Protein AF-A0A0S3TWH4-F1 (afdb_monomer_lite)

Radius of gyration: 10.2 Å; chains: 1; bounding box: 26×19×31 Å

Sequence (55 aa):
MDYGCSLAEAAKRLRVDQATVLIAMQRGAIRTQYQNGRPVLTSSALAEYKLRSSR

Secondary structure (DSSP, 8-state):
---EE-HHHHHHHHTS-HHHHHHHHHTT-S-EEEETTEEEEEHHHHHHHHHHHT-

Foldseek 3Di:
DFDWDALVVLCVVLVHDSVVSVVCVVVVLFDWDADPNGTTGTPVSSVVSSVVVVD

Structure (mmCIF, N/CA/C/O backbone):
data_AF-A0A0S3TWH4-F1
#
_entry.id   AF-A0A0S3TW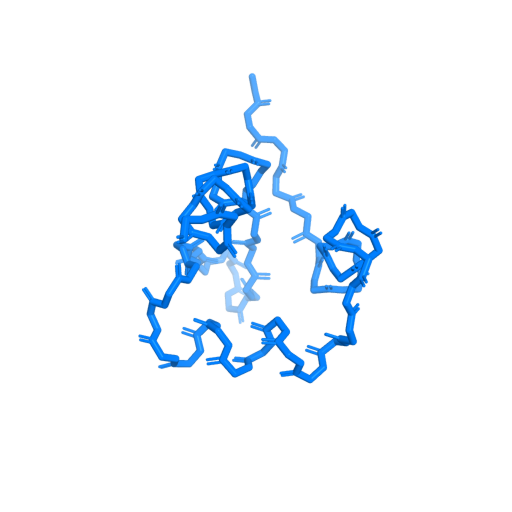H4-F1
#
loop_
_atom_site.group_PDB
_atom_site.id
_atom_site.type_symbol
_atom_site.label_atom_id
_atom_site.label_alt_id
_atom_site.label_comp_id
_atom_site.label_asym_id
_atom_site.label_entity_id
_atom_site.label_seq_id
_atom_site.pdbx_PDB_ins_code
_atom_site.Cartn_x
_atom_site.Cartn_y
_atom_site.Cartn_z
_atom_site.occupancy
_atom_site.B_iso_or_equiv
_atom_site.auth_seq_id
_atom_site.auth_comp_id
_atom_site.auth_asym_id
_atom_site.auth_atom_id
_atom_site.pdbx_PDB_model_num
ATOM 1 N N . MET A 1 1 ? 19.762 2.150 -4.624 1.00 48.06 1 MET A N 1
ATOM 2 C CA . MET A 1 1 ? 18.884 1.513 -5.628 1.00 48.06 1 MET A CA 1
ATOM 3 C C . MET A 1 1 ? 17.507 1.386 -5.006 1.00 48.06 1 MET A C 1
ATOM 5 O O . MET A 1 1 ? 17.366 0.645 -4.041 1.00 48.06 1 MET A O 1
ATOM 9 N N . ASP A 1 2 ? 16.532 2.169 -5.466 1.00 60.06 2 ASP A N 1
ATOM 10 C CA . ASP A 1 2 ? 15.147 2.023 -5.009 1.00 60.06 2 ASP A CA 1
ATOM 11 C C . ASP A 1 2 ? 14.529 0.847 -5.769 1.00 60.06 2 ASP A C 1
ATOM 13 O O . ASP A 1 2 ? 14.263 0.936 -6.967 1.00 60.06 2 ASP A O 1
ATOM 17 N N . TYR A 1 3 ? 14.404 -0.298 -5.101 1.00 70.44 3 TYR A N 1
ATOM 18 C CA . TYR A 1 3 ? 13.828 -1.488 -5.711 1.00 70.44 3 TYR A CA 1
ATOM 19 C C . TYR A 1 3 ? 12.313 -1.330 -5.768 1.00 70.44 3 TYR A C 1
ATOM 21 O O . TYR A 1 3 ? 11.634 -1.292 -4.738 1.00 70.44 3 TYR A O 1
ATOM 29 N N . GLY A 1 4 ? 11.794 -1.239 -6.987 1.00 76.62 4 GLY A N 1
ATOM 30 C CA . GLY A 1 4 ? 10.373 -1.349 -7.250 1.00 76.62 4 GLY A CA 1
ATOM 31 C C . GLY A 1 4 ? 9.821 -2.681 -6.748 1.00 76.62 4 GLY A C 1
ATOM 32 O O . GLY A 1 4 ? 10.416 -3.731 -6.982 1.00 76.62 4 GLY A O 1
ATOM 33 N N . CYS A 1 5 ? 8.693 -2.648 -6.050 1.00 83.38 5 CYS A N 1
ATOM 34 C CA . CYS A 1 5 ? 8.008 -3.830 -5.550 1.00 83.38 5 CYS A CA 1
ATOM 35 C C . CYS A 1 5 ? 6.571 -3.896 -6.076 1.00 83.38 5 CYS A C 1
ATOM 37 O O . CYS A 1 5 ? 5.940 -2.876 -6.370 1.00 83.38 5 CYS A O 1
ATOM 39 N N . SER A 1 6 ? 6.077 -5.123 -6.226 1.00 84.44 6 SER A N 1
ATOM 40 C CA . SER A 1 6 ? 4.709 -5.401 -6.662 1.00 84.44 6 SER A CA 1
ATOM 41 C C . SER A 1 6 ? 3.689 -4.973 -5.604 1.00 84.44 6 SER A C 1
ATOM 43 O O . SER A 1 6 ? 4.004 -4.910 -4.416 1.00 84.44 6 SER A O 1
ATOM 45 N N . LEU A 1 7 ? 2.433 -4.783 -6.021 1.00 84.62 7 LEU 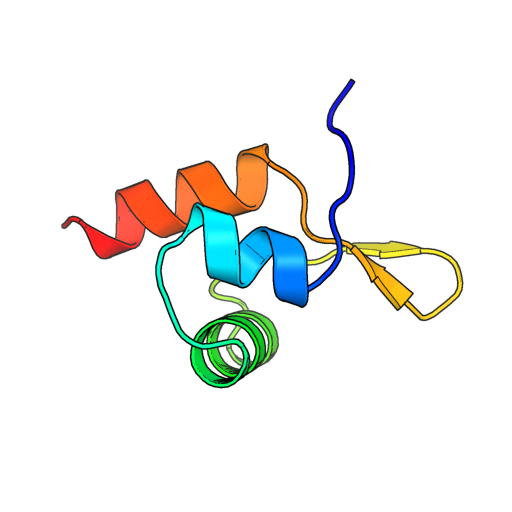A N 1
ATOM 46 C CA . LEU A 1 7 ? 1.305 -4.445 -5.141 1.00 84.62 7 LEU A CA 1
ATOM 47 C C . LEU A 1 7 ? 1.209 -5.358 -3.902 1.00 84.62 7 LEU A C 1
ATOM 49 O O . LEU A 1 7 ? 1.057 -4.875 -2.784 1.00 84.62 7 LEU A O 1
ATOM 53 N N . ALA A 1 8 ? 1.343 -6.673 -4.096 1.00 87.94 8 ALA A N 1
ATOM 54 C CA . ALA A 1 8 ? 1.273 -7.654 -3.014 1.00 87.94 8 ALA A CA 1
ATOM 55 C C . ALA A 1 8 ? 2.395 -7.477 -1.975 1.00 87.94 8 ALA A C 1
ATOM 57 O O . ALA A 1 8 ? 2.157 -7.568 -0.771 1.00 87.94 8 ALA A O 1
ATOM 58 N N . GLU A 1 9 ? 3.611 -7.169 -2.429 1.00 88.31 9 GLU A N 1
ATOM 59 C CA . GLU A 1 9 ? 4.753 -6.939 -1.541 1.00 88.31 9 GLU A CA 1
ATOM 60 C C . GLU A 1 9 ? 4.608 -5.608 -0.790 1.00 88.31 9 GLU A C 1
ATOM 62 O O . GLU A 1 9 ? 4.892 -5.514 0.405 1.00 88.31 9 GLU A O 1
ATOM 67 N N . ALA A 1 10 ? 4.096 -4.578 -1.468 1.00 88.44 10 ALA A N 1
ATOM 68 C CA . ALA A 1 10 ? 3.770 -3.301 -0.851 1.00 88.44 10 ALA A CA 1
ATOM 69 C C . ALA A 1 10 ? 2.717 -3.448 0.258 1.00 88.44 10 ALA A C 1
ATOM 71 O O . ALA A 1 10 ? 2.911 -2.931 1.358 1.00 88.44 10 ALA A O 1
ATOM 72 N N . ALA A 1 11 ? 1.646 -4.202 -0.001 1.00 90.69 11 ALA A N 1
ATOM 73 C CA . ALA A 1 11 ? 0.599 -4.501 0.974 1.00 90.69 11 ALA A CA 1
ATOM 74 C C . ALA A 1 11 ? 1.173 -5.200 2.216 1.00 90.69 11 ALA A C 1
ATOM 76 O O . ALA A 1 11 ? 0.943 -4.767 3.347 1.00 90.69 11 ALA A O 1
ATOM 77 N N . LYS A 1 12 ? 2.037 -6.201 2.005 1.00 90.50 12 LYS A N 1
ATOM 78 C CA . LYS A 1 12 ? 2.736 -6.915 3.081 1.00 90.50 12 LYS A CA 1
ATOM 79 C C . LYS A 1 12 ? 3.620 -5.990 3.922 1.00 90.50 12 LYS A C 1
ATOM 81 O O . LYS A 1 12 ? 3.589 -6.062 5.150 1.00 90.50 12 LYS A O 1
ATOM 86 N N . ARG A 1 13 ? 4.381 -5.090 3.288 1.00 88.50 13 ARG A N 1
ATOM 87 C CA . ARG A 1 13 ? 5.245 -4.109 3.979 1.00 88.50 13 ARG A CA 1
ATOM 88 C C . ARG A 1 13 ? 4.454 -3.083 4.782 1.00 88.50 13 ARG A C 1
ATOM 90 O O . ARG A 1 13 ? 4.880 -2.692 5.869 1.00 88.50 13 ARG A O 1
ATOM 97 N N . LEU A 1 14 ? 3.313 -2.658 4.252 1.00 87.38 14 LEU A N 1
ATOM 98 C CA . LEU A 1 14 ? 2.415 -1.715 4.909 1.00 87.38 14 LEU A CA 1
ATOM 99 C C . LEU A 1 14 ? 1.508 -2.384 5.956 1.00 87.38 14 LEU A C 1
ATOM 101 O O . LEU A 1 14 ? 0.906 -1.670 6.750 1.00 87.38 14 LEU A O 1
ATOM 105 N N . ARG A 1 15 ? 1.452 -3.726 6.002 1.00 90.38 15 ARG A N 1
ATOM 106 C CA . ARG A 1 15 ? 0.500 -4.514 6.811 1.00 90.38 15 ARG A CA 1
ATOM 107 C C . ARG A 1 15 ? -0.954 -4.092 6.574 1.00 90.38 15 ARG A C 1
ATOM 109 O O . ARG A 1 15 ? -1.741 -3.986 7.509 1.00 90.38 15 ARG A O 1
ATOM 116 N N . VAL A 1 16 ? -1.290 -3.841 5.315 1.00 90.25 16 VAL A N 1
ATOM 117 C CA . VAL A 1 16 ? -2.646 -3.502 4.872 1.00 90.25 16 VAL A CA 1
ATOM 118 C C . VAL A 1 16 ? -3.075 -4.448 3.764 1.00 90.25 16 VAL A C 1
ATOM 120 O O . VAL A 1 16 ? -2.260 -5.183 3.206 1.00 90.25 16 VAL A O 1
ATOM 123 N N . ASP A 1 17 ? -4.354 -4.398 3.423 1.00 91.81 17 ASP A N 1
ATOM 124 C CA . ASP A 1 17 ? -4.896 -5.175 2.321 1.00 91.81 17 ASP A CA 1
ATOM 125 C C . ASP A 1 17 ? -4.430 -4.652 0.953 1.00 91.81 17 ASP A C 1
ATOM 127 O O . ASP A 1 17 ? -4.157 -3.457 0.782 1.00 91.81 17 ASP A O 1
ATOM 131 N N . GLN A 1 18 ? -4.376 -5.530 -0.053 1.00 90.31 18 GLN A N 1
ATOM 132 C CA . GLN A 1 18 ? -3.995 -5.125 -1.413 1.00 90.31 18 GLN A CA 1
ATOM 133 C C . GLN A 1 18 ? -4.974 -4.093 -1.977 1.00 90.31 18 GLN A C 1
ATOM 135 O O . GLN A 1 18 ? -4.547 -3.158 -2.654 1.00 90.31 18 GLN A O 1
ATOM 140 N N . ALA A 1 19 ? -6.262 -4.217 -1.642 1.00 91.44 19 ALA A N 1
ATOM 141 C CA . ALA A 1 19 ? -7.288 -3.249 -2.018 1.00 91.44 19 ALA A CA 1
ATOM 142 C C . ALA A 1 19 ? -6.984 -1.847 -1.466 1.00 91.44 19 ALA A C 1
ATOM 144 O O . ALA A 1 19 ? -7.104 -0.862 -2.191 1.00 91.44 19 ALA A O 1
ATOM 145 N N . THR A 1 20 ? -6.513 -1.748 -0.219 1.00 90.38 20 THR A N 1
ATOM 146 C CA . THR A 1 20 ? -6.122 -0.472 0.399 1.00 90.38 20 THR A CA 1
ATOM 147 C C . THR A 1 20 ? -4.963 0.176 -0.349 1.00 90.38 20 THR A C 1
ATOM 149 O O . THR A 1 20 ? -5.004 1.375 -0.622 1.00 90.38 20 THR A O 1
ATOM 152 N N . VAL A 1 21 ? -3.950 -0.610 -0.732 1.00 89.62 21 VAL A N 1
ATOM 153 C CA . VAL A 1 21 ? -2.833 -0.107 -1.549 1.00 89.62 21 VAL A CA 1
ATOM 154 C C . VAL A 1 21 ? -3.343 0.375 -2.906 1.00 89.62 21 VAL A C 1
ATOM 156 O O . VAL A 1 21 ? -2.984 1.464 -3.339 1.00 89.62 21 VAL A O 1
ATOM 159 N N . LEU A 1 22 ? -4.228 -0.386 -3.548 1.00 88.69 22 LEU A N 1
ATOM 160 C CA . LEU A 1 22 ? -4.785 -0.064 -4.862 1.00 88.69 22 LEU A CA 1
ATOM 161 C C . LEU A 1 22 ? -5.612 1.234 -4.828 1.00 88.69 22 LEU A C 1
ATOM 163 O O . LEU A 1 22 ? -5.425 2.108 -5.673 1.00 88.69 22 LEU A O 1
ATOM 167 N N . ILE A 1 23 ? -6.445 1.417 -3.800 1.00 91.19 23 ILE A N 1
ATOM 168 C CA . ILE A 1 23 ? -7.189 2.662 -3.560 1.00 91.19 23 ILE A CA 1
ATOM 169 C C . ILE A 1 23 ? -6.224 3.826 -3.315 1.00 91.19 23 ILE A C 1
ATOM 171 O O . ILE A 1 23 ? -6.392 4.902 -3.886 1.00 91.19 23 ILE A O 1
ATOM 175 N N . ALA A 1 24 ? -5.191 3.630 -2.493 1.00 89.56 24 ALA A N 1
ATOM 176 C CA . ALA A 1 24 ? -4.200 4.665 -2.213 1.00 89.56 24 ALA A CA 1
ATOM 177 C C . ALA A 1 24 ? -3.419 5.073 -3.477 1.00 89.56 24 ALA A C 1
ATOM 179 O O . ALA A 1 24 ? -3.111 6.250 -3.658 1.00 89.56 24 ALA A O 1
ATOM 180 N N . MET A 1 25 ? -3.160 4.134 -4.389 1.00 88.75 25 MET A N 1
ATOM 181 C CA . MET A 1 25 ? -2.578 4.420 -5.701 1.00 88.75 25 MET A CA 1
ATOM 182 C C . MET A 1 25 ? -3.537 5.215 -6.591 1.00 88.75 25 MET A C 1
ATOM 184 O O . MET A 1 25 ? -3.146 6.249 -7.125 1.00 88.75 25 MET A O 1
ATOM 188 N N . GLN A 1 26 ? -4.795 4.779 -6.715 1.00 88.31 26 GLN A N 1
ATOM 189 C CA . GLN A 1 26 ? -5.815 5.470 -7.518 1.00 88.31 26 GLN A CA 1
ATOM 190 C C . GLN A 1 26 ? -6.081 6.896 -7.025 1.00 88.31 26 GLN A C 1
ATOM 192 O O . GLN A 1 26 ? -6.313 7.800 -7.820 1.00 88.31 26 GLN A O 1
ATOM 197 N N . ARG A 1 27 ? -6.003 7.112 -5.709 1.00 89.25 27 ARG A N 1
ATOM 198 C CA . ARG A 1 27 ? -6.154 8.430 -5.079 1.00 89.25 27 ARG A CA 1
ATOM 199 C C . ARG A 1 27 ? -4.895 9.298 -5.167 1.00 89.25 27 ARG A C 1
ATOM 201 O O . ARG A 1 27 ? -4.917 10.423 -4.679 1.00 89.25 27 ARG A O 1
ATOM 208 N N . GLY A 1 28 ? -3.792 8.781 -5.713 1.00 87.69 28 GLY A N 1
ATOM 209 C CA . GLY A 1 28 ? -2.502 9.476 -5.755 1.00 87.69 28 GLY A CA 1
ATOM 210 C C . GLY A 1 28 ? -1.843 9.655 -4.382 1.00 87.69 28 GLY A C 1
ATOM 211 O O . GLY A 1 28 ? -0.931 10.465 -4.235 1.00 87.69 28 GLY A O 1
ATOM 212 N N . ALA A 1 29 ? -2.291 8.914 -3.365 1.00 87.56 29 ALA A N 1
ATOM 213 C CA . ALA A 1 29 ? -1.733 8.959 -2.016 1.00 87.56 29 ALA A CA 1
ATOM 214 C C . ALA A 1 29 ? -0.370 8.251 -1.927 1.00 87.56 29 ALA A C 1
ATOM 216 O O . ALA A 1 29 ? 0.454 8.620 -1.091 1.00 87.56 29 ALA A O 1
ATOM 217 N N . ILE A 1 30 ? -0.119 7.264 -2.797 1.00 88.75 30 ILE A N 1
ATOM 218 C CA . ILE A 1 30 ? 1.187 6.613 -2.953 1.00 88.75 30 ILE A CA 1
ATOM 219 C C . ILE A 1 30 ? 1.745 6.941 -4.335 1.00 88.75 30 ILE A C 1
ATOM 221 O O . ILE A 1 30 ? 1.101 6.684 -5.356 1.00 88.75 30 ILE A O 1
ATOM 225 N N . ARG A 1 31 ? 2.977 7.463 -4.372 1.00 83.94 31 ARG A N 1
ATOM 226 C CA . ARG A 1 31 ? 3.705 7.675 -5.626 1.00 83.94 31 ARG A CA 1
ATOM 227 C C . ARG A 1 31 ? 3.901 6.340 -6.336 1.00 83.94 31 ARG A C 1
ATOM 229 O O . ARG A 1 31 ? 4.574 5.442 -5.836 1.00 83.94 31 ARG A O 1
ATOM 236 N N . THR A 1 32 ? 3.309 6.238 -7.514 1.00 85.12 32 THR A N 1
ATOM 237 C CA . THR A 1 32 ? 3.328 5.053 -8.363 1.00 85.12 32 THR A CA 1
ATOM 238 C C . THR A 1 32 ? 4.027 5.374 -9.663 1.00 85.12 32 THR A C 1
ATOM 240 O O . THR A 1 32 ? 3.742 6.387 -10.296 1.00 85.12 32 THR A O 1
ATOM 243 N N . GLN A 1 33 ? 4.955 4.510 -10.053 1.00 84.12 33 GLN A N 1
ATOM 244 C CA . GLN A 1 33 ? 5.600 4.586 -11.356 1.00 84.12 33 GLN A CA 1
ATOM 245 C C . GLN A 1 33 ? 5.082 3.447 -12.220 1.00 84.12 33 GLN A C 1
ATOM 247 O O . GLN A 1 33 ? 4.818 2.360 -11.715 1.00 84.12 33 GLN A O 1
ATOM 252 N N . TYR A 1 34 ? 4.933 3.684 -13.517 1.00 81.31 34 TYR A N 1
ATOM 253 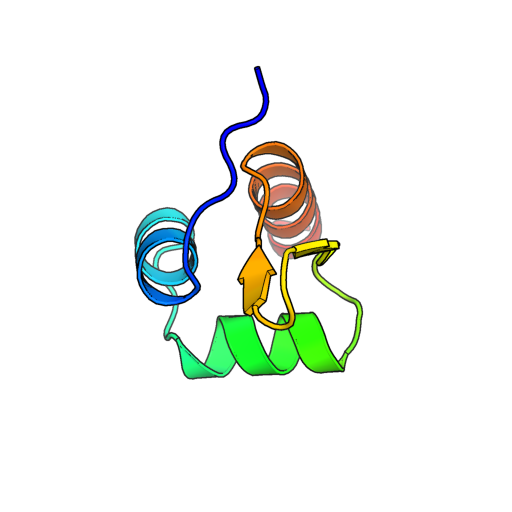C CA . TYR A 1 34 ? 4.577 2.633 -14.460 1.00 81.31 34 TYR A CA 1
ATOM 254 C C . TYR A 1 34 ? 5.829 2.220 -15.217 1.00 81.31 34 TYR A C 1
ATOM 256 O O . TYR A 1 34 ? 6.453 3.037 -15.888 1.00 81.31 34 TYR A O 1
ATOM 264 N N . GLN A 1 35 ? 6.195 0.948 -15.104 1.00 80.81 35 GLN A N 1
ATOM 265 C CA . GLN A 1 35 ? 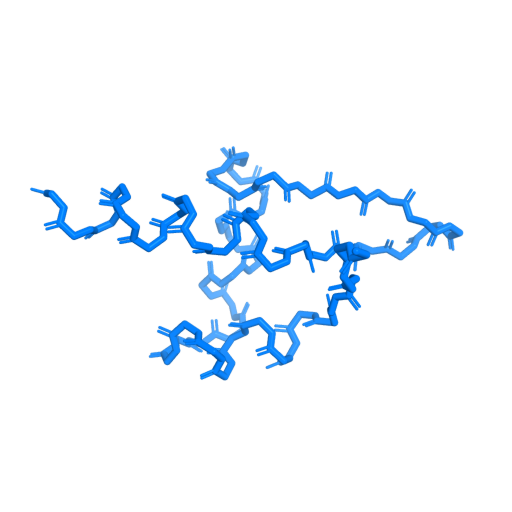7.326 0.369 -15.818 1.00 80.81 35 GLN A CA 1
ATOM 266 C C . GLN A 1 35 ? 6.789 -0.770 -16.684 1.00 80.81 35 GLN A C 1
ATOM 268 O O . GLN A 1 35 ? 6.192 -1.716 -16.169 1.00 80.81 35 GLN A O 1
ATOM 273 N N . ASN A 1 36 ? 6.917 -0.647 -18.008 1.00 81.75 36 ASN A N 1
ATOM 274 C CA . ASN A 1 36 ? 6.331 -1.578 -18.985 1.00 81.75 36 ASN A CA 1
ATOM 275 C C . ASN A 1 36 ? 4.829 -1.849 -18.753 1.00 81.75 36 ASN A C 1
ATOM 277 O O . ASN A 1 36 ? 4.378 -2.993 -18.781 1.00 81.75 36 ASN A O 1
ATOM 281 N N . GLY A 1 37 ? 4.057 -0.798 -18.455 1.00 79.75 37 GLY A N 1
ATOM 282 C CA . GLY A 1 37 ? 2.612 -0.895 -18.205 1.00 79.75 37 GLY A CA 1
ATOM 283 C C . GLY A 1 37 ? 2.227 -1.532 -16.866 1.00 79.75 37 GLY A C 1
ATOM 284 O O . GLY A 1 37 ? 1.042 -1.683 -16.585 1.00 79.75 37 GLY A O 1
ATOM 285 N N . ARG A 1 38 ? 3.199 -1.886 -16.015 1.00 79.69 38 ARG A N 1
ATOM 286 C CA . ARG A 1 38 ? 2.947 -2.430 -14.677 1.00 79.69 38 ARG A CA 1
ATOM 287 C C . ARG A 1 38 ? 3.162 -1.359 -13.610 1.00 79.69 38 ARG A C 1
ATOM 289 O O . ARG A 1 38 ? 4.158 -0.636 -13.688 1.00 79.69 38 ARG A O 1
ATOM 296 N N . PRO A 1 39 ? 2.275 -1.262 -12.606 1.00 80.38 39 PRO A N 1
ATOM 297 C CA . PRO A 1 39 ? 2.490 -0.373 -11.480 1.00 80.38 39 PRO A CA 1
ATOM 298 C C . PRO A 1 39 ? 3.634 -0.894 -10.610 1.00 80.38 39 PRO A C 1
ATOM 300 O O . PRO A 1 39 ? 3.616 -2.029 -10.132 1.00 80.38 39 PRO A O 1
ATOM 303 N N . VAL A 1 40 ? 4.616 -0.035 -10.390 1.00 84.56 40 VAL A N 1
ATOM 304 C CA . VAL A 1 40 ? 5.794 -0.275 -9.570 1.00 84.56 40 VAL A CA 1
ATOM 305 C C . VAL A 1 40 ? 5.766 0.695 -8.395 1.00 84.56 40 VAL A C 1
ATOM 307 O O . VAL A 1 40 ? 5.744 1.918 -8.566 1.00 84.56 40 VAL A O 1
ATOM 310 N N . LEU A 1 41 ? 5.756 0.132 -7.187 1.00 87.50 41 LEU A N 1
ATOM 311 C CA . LEU A 1 41 ? 5.783 0.876 -5.932 1.00 87.50 41 LEU A CA 1
ATOM 312 C C . LEU A 1 41 ? 7.203 0.874 -5.385 1.00 87.50 41 LEU A C 1
ATOM 314 O O . LEU A 1 41 ? 7.785 -0.183 -5.156 1.00 87.50 41 LEU A O 1
ATOM 318 N N . THR A 1 42 ? 7.777 2.050 -5.177 1.00 87.69 42 THR A N 1
ATOM 319 C CA . THR A 1 42 ? 9.129 2.170 -4.628 1.00 87.69 42 THR A CA 1
ATOM 320 C C . THR A 1 42 ? 9.098 2.103 -3.104 1.00 87.69 42 THR A C 1
ATOM 322 O O . THR A 1 42 ? 8.116 2.502 -2.471 1.00 87.69 42 THR A O 1
ATOM 325 N N . SER A 1 43 ? 10.174 1.610 -2.490 1.00 84.25 43 SER A N 1
ATOM 326 C CA . SER A 1 43 ? 10.277 1.543 -1.026 1.00 84.25 43 SER A CA 1
ATOM 327 C C . SER A 1 43 ? 10.157 2.934 -0.402 1.00 84.25 43 SER A C 1
ATOM 329 O O . SER A 1 43 ? 9.485 3.090 0.618 1.00 84.25 43 SER A O 1
ATOM 331 N N . SER A 1 44 ? 10.725 3.950 -1.057 1.00 86.88 44 SER A N 1
ATOM 332 C CA . SER A 1 44 ? 10.601 5.349 -0.638 1.00 86.88 44 SER A CA 1
ATOM 333 C C . SER A 1 44 ? 9.148 5.839 -0.636 1.00 86.88 44 SER A C 1
ATOM 335 O O . SER A 1 44 ? 8.707 6.439 0.341 1.00 86.88 44 SER A O 1
ATOM 337 N N . ALA A 1 45 ? 8.360 5.518 -1.670 1.00 87.75 45 ALA A N 1
ATOM 338 C CA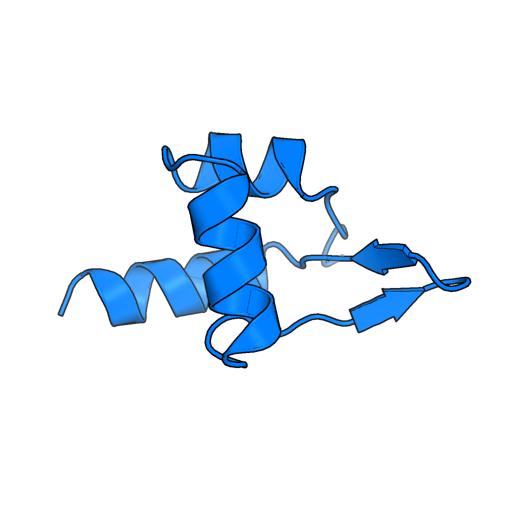 . ALA A 1 45 ? 6.948 5.907 -1.731 1.00 87.75 45 ALA A CA 1
ATOM 339 C C . ALA A 1 45 ? 6.107 5.245 -0.627 1.00 87.75 45 ALA A C 1
ATOM 341 O O . ALA A 1 45 ? 5.220 5.880 -0.056 1.00 87.75 45 ALA A O 1
ATOM 342 N N . LEU A 1 46 ? 6.398 3.982 -0.299 1.00 88.19 46 LEU A N 1
ATOM 343 C CA . LEU A 1 46 ? 5.731 3.277 0.799 1.00 88.19 46 LEU A CA 1
ATOM 344 C C . LEU A 1 46 ? 6.102 3.867 2.165 1.00 88.19 46 LEU A C 1
ATOM 346 O O . LEU A 1 46 ? 5.234 3.998 3.027 1.00 88.19 46 LEU A O 1
ATOM 350 N N . ALA A 1 47 ? 7.369 4.240 2.361 1.00 87.56 47 ALA A N 1
ATOM 351 C CA . ALA A 1 47 ? 7.829 4.881 3.589 1.00 87.56 47 ALA A CA 1
ATOM 352 C C . ALA A 1 47 ? 7.157 6.248 3.799 1.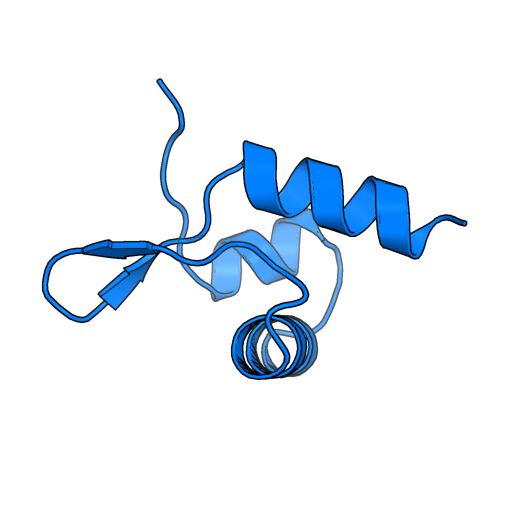00 87.56 47 ALA A C 1
ATOM 354 O O . ALA A 1 47 ? 6.621 6.502 4.878 1.00 87.56 47 ALA A O 1
ATOM 355 N N . GLU A 1 48 ? 7.105 7.087 2.760 1.00 88.06 48 GLU A N 1
ATOM 356 C CA . GLU A 1 48 ? 6.416 8.383 2.809 1.00 88.06 48 GLU A CA 1
ATOM 357 C C . GLU A 1 48 ? 4.919 8.233 3.105 1.00 88.06 48 GLU A C 1
ATOM 359 O O . GLU A 1 48 ? 4.369 8.951 3.943 1.00 88.06 48 GLU A O 1
ATOM 364 N N . TYR A 1 49 ? 4.257 7.266 2.464 1.00 87.44 49 TYR A N 1
ATOM 365 C CA . TYR A 1 49 ? 2.849 6.977 2.720 1.00 87.44 49 TYR A CA 1
ATOM 366 C C . TYR A 1 49 ? 2.604 6.556 4.171 1.00 87.44 49 TYR A C 1
ATOM 368 O O . TYR A 1 49 ? 1.686 7.062 4.816 1.00 87.44 49 TYR A O 1
ATOM 376 N N . LYS A 1 50 ? 3.450 5.675 4.716 1.00 86.06 50 LYS A N 1
ATOM 377 C CA . LYS A 1 50 ? 3.348 5.231 6.111 1.00 86.06 50 LYS A CA 1
ATOM 378 C C . LYS A 1 50 ? 3.546 6.387 7.095 1.00 86.06 50 LYS A C 1
ATOM 380 O O . LYS A 1 50 ? 2.813 6.473 8.074 1.00 86.06 50 LYS A O 1
ATOM 385 N N . LEU A 1 51 ? 4.493 7.285 6.821 1.00 86.56 51 LEU A N 1
ATOM 386 C CA . LEU A 1 51 ? 4.716 8.488 7.628 1.00 86.56 51 LEU A CA 1
ATOM 387 C C . LEU A 1 51 ? 3.504 9.427 7.600 1.00 86.56 51 LEU A C 1
ATOM 389 O O . LEU A 1 51 ? 3.097 9.921 8.649 1.00 86.56 51 LEU A O 1
ATOM 393 N N . ARG A 1 52 ? 2.890 9.639 6.428 1.00 83.38 52 ARG A N 1
ATOM 394 C CA . ARG A 1 52 ? 1.650 10.426 6.304 1.00 83.38 52 ARG A CA 1
ATOM 395 C C . ARG A 1 52 ? 0.457 9.777 6.994 1.00 83.38 52 ARG A C 1
ATOM 397 O O . ARG A 1 52 ? -0.343 10.491 7.577 1.00 83.38 52 ARG A O 1
ATOM 404 N N . SER A 1 53 ? 0.335 8.455 6.914 1.00 76.81 53 SER A N 1
ATOM 405 C CA . SER A 1 53 ? -0.781 7.710 7.505 1.00 76.81 53 SER A CA 1
ATOM 406 C C . SER A 1 53 ? -0.681 7.560 9.027 1.00 76.81 53 SER A C 1
ATOM 408 O O . SER A 1 53 ? -1.648 7.126 9.642 1.00 76.81 53 SER A O 1
ATOM 410 N N . SER A 1 54 ? 0.478 7.853 9.625 1.00 65.38 54 SER A N 1
ATOM 411 C CA . SER A 1 54 ? 0.704 7.788 11.075 1.00 65.38 54 SER A CA 1
ATOM 412 C C . SER A 1 54 ? 0.477 9.131 11.789 1.00 65.38 54 SER A C 1
ATOM 414 O O . SER A 1 54 ? 0.710 9.206 12.996 1.00 65.38 54 SER A O 1
ATOM 416 N N . ARG A 1 55 ? 0.089 10.179 11.054 1.00 54.66 55 ARG A N 1
ATOM 417 C CA . ARG A 1 55 ? -0.291 11.496 11.581 1.00 54.66 55 ARG A CA 1
ATOM 418 C C . ARG A 1 55 ? -1.802 11.597 11.697 1.00 54.66 55 ARG A C 1
ATOM 420 O O . ARG A 1 55 ? -2.240 12.243 12.669 1.00 54.66 55 ARG A O 1
#

pLDDT: mean 84.05, std 8.8, range [48.06, 91.81]